Protein AF-A0A3M0XNV7-F1 (afdb_monomer_lite)

Sequence (104 aa):
NSLILNNICLSNGVGASDGAGVHATGLGSRIEGNTVAANDRGIDVDATNNFIVRNTARANTLNYDIVAGNHVGVIILAPSSGAVSGATGGTGVGATDPWANFSL

Foldseek 3Di:
DEEAAQEEQEQACVPNLDGESAAAPDAQYEHENYEAENACEHHHYPDAHYAAFHYEAEHHVHDDHHDPHYHAAAEFAADDWDDDDDDDGDPDRPDPDNGYYYYD

Structure (mmCIF, N/CA/C/O backbone):
data_AF-A0A3M0XNV7-F1
#
_entry.id   AF-A0A3M0XNV7-F1
#
loop_
_atom_site.group_PDB
_atom_site.id
_atom_site.type_symbol
_atom_site.label_atom_id
_atom_site.label_alt_id
_atom_site.label_comp_id
_atom_site.label_asym_id
_atom_site.label_entity_id
_atom_site.label_seq_id
_atom_site.pdbx_PDB_ins_code
_atom_site.Cartn_x
_atom_site.Cartn_y
_atom_site.Cartn_z
_atom_site.occupancy
_atom_site.B_iso_or_equiv
_atom_site.auth_seq_id
_atom_site.auth_comp_id
_atom_site.auth_asym_id
_atom_site.auth_atom_id
_atom_site.pdbx_PDB_model_num
ATOM 1 N N . ASN A 1 1 ? 5.866 -9.692 15.548 1.00 81.75 1 ASN A N 1
ATOM 2 C CA . ASN A 1 1 ? 4.788 -8.696 15.475 1.00 81.75 1 ASN A CA 1
ATOM 3 C C . ASN A 1 1 ? 5.440 -7.319 15.469 1.00 81.75 1 ASN A C 1
ATOM 5 O O . ASN A 1 1 ? 6.262 -7.076 16.347 1.00 81.75 1 ASN A O 1
ATOM 9 N N . SER A 1 2 ? 5.151 -6.492 14.464 1.00 94.00 2 SER A N 1
ATOM 10 C CA . SER A 1 2 ? 5.869 -5.244 14.179 1.00 94.00 2 SER A CA 1
ATOM 11 C C . SER A 1 2 ? 4.906 -4.087 13.909 1.00 94.00 2 SER A C 1
ATOM 13 O O . SER A 1 2 ? 3.792 -4.293 13.425 1.00 94.00 2 SER A O 1
ATOM 15 N N . LEU A 1 3 ? 5.353 -2.861 14.185 1.00 97.38 3 LEU A N 1
ATOM 16 C CA . LEU A 1 3 ? 4.685 -1.635 13.753 1.00 97.38 3 LEU A CA 1
ATOM 17 C C . LEU A 1 3 ? 5.474 -1.026 12.593 1.00 97.38 3 LEU A C 1
ATOM 19 O O . LEU A 1 3 ? 6.635 -0.663 12.761 1.00 97.38 3 LEU A O 1
ATOM 23 N N . ILE A 1 4 ? 4.829 -0.904 11.438 1.00 98.00 4 ILE A N 1
ATOM 24 C CA . ILE A 1 4 ? 5.370 -0.264 10.244 1.00 98.00 4 ILE A CA 1
ATOM 25 C C . ILE A 1 4 ? 4.518 0.977 10.005 1.00 98.00 4 ILE A C 1
ATOM 27 O O . ILE A 1 4 ? 3.401 0.883 9.491 1.00 98.00 4 ILE A O 1
ATOM 31 N N . LEU A 1 5 ? 5.020 2.127 10.455 1.00 98.19 5 LEU A N 1
ATOM 32 C CA . LEU A 1 5 ? 4.256 3.369 10.522 1.00 98.19 5 LEU A CA 1
ATOM 33 C C . LEU A 1 5 ? 4.983 4.517 9.820 1.00 98.19 5 LEU A C 1
ATOM 35 O O . LEU A 1 5 ? 6.128 4.804 10.160 1.00 98.19 5 LEU A O 1
ATOM 39 N N . ASN A 1 6 ? 4.279 5.210 8.921 1.00 98.06 6 ASN A N 1
ATOM 40 C CA . ASN A 1 6 ? 4.696 6.483 8.316 1.00 98.06 6 ASN A CA 1
ATOM 41 C C . ASN A 1 6 ? 6.045 6.451 7.575 1.00 98.06 6 ASN A C 1
ATOM 43 O O . ASN A 1 6 ? 6.825 7.401 7.647 1.00 98.06 6 ASN A O 1
ATOM 47 N N . ASN A 1 7 ? 6.312 5.375 6.836 1.00 98.25 7 ASN A N 1
ATOM 48 C CA . ASN A 1 7 ? 7.500 5.267 5.991 1.00 98.25 7 ASN A CA 1
ATOM 49 C C . ASN A 1 7 ? 7.213 5.701 4.550 1.00 98.25 7 ASN A C 1
ATOM 51 O O . ASN A 1 7 ? 6.084 5.592 4.067 1.00 98.25 7 ASN A O 1
ATOM 55 N N . ILE A 1 8 ? 8.256 6.149 3.848 1.00 98.25 8 ILE A N 1
ATOM 56 C CA . ILE A 1 8 ? 8.246 6.349 2.395 1.00 98.25 8 ILE A CA 1
ATOM 57 C C . ILE A 1 8 ? 9.097 5.239 1.779 1.00 98.25 8 ILE A C 1
ATOM 59 O O . ILE A 1 8 ? 10.315 5.232 1.942 1.00 98.25 8 ILE A O 1
ATOM 63 N N . CYS A 1 9 ? 8.458 4.317 1.064 1.00 97.44 9 CYS A N 1
ATOM 64 C CA . CYS A 1 9 ? 9.111 3.189 0.407 1.00 97.44 9 CYS A CA 1
ATOM 65 C C . CYS A 1 9 ? 8.996 3.360 -1.111 1.00 97.44 9 CYS A C 1
ATOM 67 O O . CYS A 1 9 ? 7.924 3.154 -1.691 1.00 97.44 9 CYS A O 1
ATOM 69 N N . LEU A 1 10 ? 10.092 3.784 -1.741 1.00 97.12 10 LEU A N 1
ATOM 70 C CA . LEU A 1 10 ? 10.134 4.181 -3.147 1.00 97.12 10 LEU A CA 1
ATOM 71 C C . LEU A 1 10 ? 11.056 3.261 -3.953 1.00 97.12 10 LEU A C 1
ATOM 73 O O . LEU A 1 10 ? 12.183 3.016 -3.530 1.00 97.12 10 LEU A O 1
ATOM 77 N N . SER A 1 11 ? 10.617 2.856 -5.146 1.00 95.62 11 SER A N 1
ATOM 78 C CA . SER A 1 11 ? 11.476 2.206 -6.149 1.00 95.62 11 SER A CA 1
ATOM 79 C C . SER A 1 11 ? 12.134 0.897 -5.698 1.00 95.62 11 SER A C 1
ATOM 81 O O . SER A 1 11 ? 13.251 0.584 -6.108 1.00 95.62 11 SER A O 1
ATOM 83 N N . ASN A 1 12 ? 11.446 0.101 -4.882 1.00 94.94 12 ASN A N 1
ATOM 84 C CA . ASN A 1 12 ? 11.908 -1.236 -4.524 1.00 94.94 12 ASN A CA 1
ATOM 85 C C . ASN A 1 12 ? 11.661 -2.213 -5.677 1.00 94.94 12 ASN A C 1
ATOM 87 O O . ASN A 1 12 ? 10.577 -2.236 -6.256 1.00 94.94 12 ASN A O 1
ATOM 91 N N . GLY A 1 13 ? 12.676 -3.029 -5.983 1.00 87.25 13 GLY A N 1
ATOM 92 C CA . GLY A 1 13 ? 12.579 -4.098 -6.984 1.00 87.25 13 GLY A CA 1
ATOM 93 C C . GLY A 1 13 ? 12.971 -3.725 -8.413 1.00 87.25 13 GLY A C 1
ATOM 94 O O . GLY A 1 13 ? 13.040 -4.598 -9.280 1.00 87.25 13 GLY A O 1
ATOM 95 N N . VAL A 1 14 ? 13.353 -2.463 -8.643 1.00 81.56 14 VAL A N 1
ATOM 96 C CA . VAL A 1 14 ? 13.867 -1.987 -9.936 1.00 81.56 14 VAL A CA 1
ATOM 97 C C . VAL A 1 14 ? 14.974 -2.920 -10.449 1.00 81.56 14 VAL A C 1
ATOM 99 O O . VAL A 1 14 ? 16.054 -3.010 -9.868 1.00 81.56 14 VAL A O 1
ATOM 102 N N . GLY A 1 15 ? 14.689 -3.619 -11.550 1.00 76.75 15 GLY A N 1
ATOM 103 C CA . GLY A 1 15 ? 15.603 -4.546 -12.227 1.00 76.75 15 GLY A CA 1
ATOM 104 C C . GLY A 1 15 ? 15.451 -6.029 -11.858 1.00 76.75 15 GLY A C 1
ATOM 105 O O . GLY A 1 15 ? 15.843 -6.868 -12.663 1.00 76.75 15 GLY A O 1
ATOM 106 N N . ALA A 1 16 ? 14.857 -6.364 -10.706 1.00 80.00 16 ALA A N 1
ATOM 107 C CA . ALA A 1 16 ? 14.649 -7.746 -10.247 1.00 80.00 16 ALA A CA 1
ATOM 108 C C . ALA A 1 16 ? 13.182 -8.218 -10.337 1.00 80.00 16 ALA A C 1
ATOM 110 O O . ALA A 1 16 ? 12.948 -9.421 -10.381 1.00 80.00 16 ALA A O 1
ATOM 111 N N . SER A 1 17 ? 12.219 -7.292 -10.456 1.00 81.94 17 SER A N 1
ATOM 112 C CA . SER A 1 17 ? 10.774 -7.562 -10.625 1.00 81.94 17 SER A CA 1
ATOM 113 C C . SER A 1 17 ? 10.088 -8.281 -9.449 1.00 81.94 17 SER A C 1
ATOM 115 O O . SER A 1 17 ? 9.081 -8.957 -9.650 1.00 81.94 17 SER A O 1
ATOM 117 N N . ASP A 1 18 ? 10.613 -8.150 -8.229 1.00 90.25 18 ASP A N 1
ATOM 118 C CA . ASP A 1 18 ? 10.055 -8.783 -7.022 1.00 90.25 18 ASP A CA 1
ATOM 119 C C . ASP A 1 18 ? 10.151 -7.902 -5.758 1.00 90.25 18 ASP A C 1
ATOM 121 O O . ASP A 1 18 ? 10.026 -8.379 -4.633 1.00 90.25 18 ASP A O 1
ATOM 125 N N . GLY A 1 19 ? 10.417 -6.600 -5.903 1.00 95.31 19 GLY A N 1
ATOM 126 C CA . GLY A 1 19 ? 10.558 -5.720 -4.741 1.00 95.31 19 GLY A CA 1
ATOM 127 C C . GLY A 1 19 ? 9.230 -5.145 -4.265 1.00 95.31 19 GLY A C 1
ATOM 128 O O . GLY A 1 19 ? 8.546 -4.436 -5.006 1.00 95.31 19 GLY A O 1
ATOM 129 N N . ALA A 1 20 ? 8.909 -5.382 -2.993 1.00 97.12 20 ALA A N 1
ATOM 130 C CA . ALA A 1 20 ? 7.772 -4.756 -2.334 1.00 97.12 20 ALA A CA 1
ATOM 131 C C . ALA A 1 20 ? 8.178 -3.500 -1.545 1.00 97.12 20 ALA A C 1
ATOM 133 O O . ALA A 1 20 ? 9.244 -3.456 -0.928 1.00 97.12 20 ALA A O 1
ATOM 134 N N . GLY A 1 21 ? 7.309 -2.487 -1.512 1.00 97.75 21 GLY A N 1
ATOM 135 C CA . GLY A 1 21 ? 7.485 -1.325 -0.637 1.00 97.75 21 GLY A CA 1
ATOM 136 C C . GLY A 1 21 ? 7.396 -1.702 0.845 1.00 97.75 21 GLY A C 1
ATOM 137 O O . GLY A 1 21 ? 8.193 -1.242 1.662 1.00 97.75 21 GLY A O 1
ATOM 138 N N . VAL A 1 22 ? 6.447 -2.571 1.192 1.00 98.12 22 VAL A N 1
ATOM 139 C CA . VAL A 1 22 ? 6.376 -3.254 2.490 1.00 98.12 22 VAL A CA 1
ATOM 140 C C . VAL A 1 22 ? 6.112 -4.727 2.225 1.00 98.12 22 VAL A C 1
ATOM 142 O O . VAL A 1 22 ? 5.112 -5.039 1.590 1.00 98.12 22 VAL A O 1
ATOM 145 N N . HIS A 1 23 ? 6.971 -5.609 2.742 1.00 97.38 23 HIS A N 1
ATOM 146 C CA . HIS A 1 23 ? 6.776 -7.059 2.695 1.00 97.38 23 HIS A CA 1
ATOM 147 C C . HIS A 1 23 ? 6.592 -7.617 4.105 1.00 97.38 23 HIS A C 1
ATOM 149 O O . HIS A 1 23 ? 7.511 -7.572 4.926 1.00 97.38 23 HIS A O 1
ATOM 155 N N . ALA A 1 24 ? 5.397 -8.115 4.408 1.00 97.19 24 ALA A N 1
ATOM 156 C CA . ALA A 1 24 ? 5.071 -8.689 5.704 1.00 97.19 24 ALA A CA 1
ATOM 157 C C . ALA A 1 24 ? 4.919 -10.211 5.612 1.00 97.19 24 ALA A C 1
ATOM 159 O O . ALA A 1 24 ? 3.888 -10.735 5.196 1.00 97.19 24 ALA A O 1
ATOM 160 N N . THR A 1 25 ? 5.941 -10.918 6.093 1.00 96.69 25 THR A N 1
ATOM 161 C CA . THR A 1 25 ? 5.992 -12.390 6.147 1.00 96.69 25 THR A CA 1
ATOM 162 C C . THR A 1 25 ? 5.606 -12.963 7.517 1.00 96.69 25 THR A C 1
ATOM 164 O O . THR A 1 25 ? 5.509 -14.176 7.690 1.00 96.69 25 THR A O 1
ATOM 167 N N . GLY A 1 26 ? 5.385 -12.102 8.516 1.00 94.62 26 GLY A N 1
ATOM 168 C CA . GLY A 1 26 ? 4.998 -12.477 9.878 1.00 94.62 26 GLY A CA 1
ATOM 169 C C . GLY A 1 26 ? 3.561 -12.087 10.230 1.00 94.62 26 GLY A C 1
ATOM 170 O O . GLY A 1 26 ? 2.948 -11.250 9.575 1.00 94.62 26 GLY A O 1
ATOM 171 N N . LEU A 1 27 ? 3.038 -12.672 11.310 1.00 97.12 27 LEU A N 1
ATOM 172 C CA . LEU A 1 27 ? 1.671 -12.440 11.792 1.00 97.12 27 LEU A CA 1
ATOM 173 C C . LEU A 1 27 ? 1.577 -11.240 12.753 1.00 97.12 27 LEU A C 1
ATOM 175 O O . LEU A 1 27 ? 2.516 -10.942 13.506 1.00 97.12 27 LEU A O 1
ATOM 179 N N . GLY A 1 28 ? 0.386 -10.638 12.814 1.00 96.38 28 GLY A N 1
ATOM 180 C CA . GLY A 1 28 ? -0.020 -9.704 13.870 1.00 96.38 28 GLY A CA 1
ATOM 181 C C . GLY A 1 28 ? 0.387 -8.247 13.670 1.00 96.38 28 GLY A C 1
ATOM 182 O O . GLY A 1 28 ? 0.039 -7.425 14.516 1.00 96.38 28 GLY A O 1
ATOM 183 N N . SER A 1 29 ? 1.122 -7.929 12.605 1.00 97.81 29 SER A N 1
ATOM 184 C CA . SER A 1 29 ? 1.731 -6.617 12.384 1.00 97.81 29 SER A CA 1
ATOM 185 C C . SER A 1 29 ? 0.697 -5.537 12.089 1.00 97.81 29 SER A C 1
ATOM 187 O O . SER A 1 29 ? -0.370 -5.801 11.534 1.00 97.81 29 SER A O 1
ATOM 189 N N . ARG A 1 30 ? 1.044 -4.293 12.418 1.00 98.38 30 ARG A N 1
ATOM 190 C CA . ARG A 1 30 ? 0.282 -3.098 12.048 1.00 98.38 30 ARG A CA 1
ATOM 191 C C . ARG A 1 30 ? 1.041 -2.328 10.977 1.00 98.38 30 ARG A C 1
ATOM 193 O O . ARG A 1 30 ? 2.148 -1.858 11.236 1.00 98.38 30 ARG A O 1
ATOM 200 N N . ILE A 1 31 ? 0.438 -2.202 9.800 1.00 98.69 31 ILE A N 1
ATOM 201 C CA . ILE A 1 31 ? 0.996 -1.515 8.632 1.00 98.69 31 ILE A CA 1
ATOM 202 C C . ILE A 1 31 ? 0.118 -0.306 8.346 1.00 98.69 31 ILE A C 1
ATOM 204 O O . ILE A 1 31 ? -1.016 -0.438 7.882 1.00 98.69 31 ILE A O 1
ATOM 208 N N . GLU A 1 32 ? 0.618 0.881 8.666 1.00 98.69 32 GLU A N 1
ATOM 209 C CA . GLU A 1 32 ? -0.216 2.072 8.686 1.00 98.69 32 GLU A CA 1
ATOM 210 C C . GLU A 1 32 ? 0.493 3.343 8.237 1.00 98.69 32 GLU A C 1
ATOM 212 O O . GLU A 1 32 ? 1.656 3.567 8.555 1.00 98.69 32 GLU A O 1
ATOM 217 N N . GLY A 1 33 ? -0.216 4.210 7.513 1.00 98.38 33 GLY A N 1
ATOM 218 C CA . GLY A 1 33 ? 0.298 5.539 7.167 1.00 98.38 33 GLY A CA 1
ATOM 219 C C . GLY A 1 33 ? 1.501 5.540 6.218 1.00 98.38 33 GLY A C 1
ATOM 220 O O . GLY A 1 33 ? 2.134 6.577 6.043 1.00 98.38 33 GLY A O 1
ATOM 221 N N . ASN A 1 34 ? 1.859 4.402 5.618 1.00 98.69 34 ASN A N 1
ATOM 222 C CA . ASN A 1 34 ? 3.021 4.316 4.737 1.00 98.69 34 ASN A CA 1
ATOM 223 C C . ASN A 1 34 ? 2.675 4.806 3.327 1.00 98.69 34 ASN A C 1
ATOM 225 O O . ASN A 1 34 ? 1.565 4.597 2.836 1.00 98.69 34 ASN A O 1
ATOM 229 N N . THR A 1 35 ? 3.651 5.416 2.659 1.00 98.62 35 THR A N 1
ATOM 230 C CA . THR A 1 35 ? 3.597 5.740 1.231 1.00 98.62 35 THR A CA 1
ATOM 231 C C . THR A 1 35 ? 4.474 4.755 0.470 1.00 98.62 35 THR A C 1
ATOM 233 O O . THR A 1 35 ? 5.697 4.804 0.586 1.00 98.62 35 THR A O 1
ATOM 236 N N . VAL A 1 36 ? 3.858 3.874 -0.317 1.00 98.56 36 VAL A N 1
ATOM 237 C CA . VAL A 1 36 ? 4.550 2.882 -1.151 1.00 98.56 36 VAL A CA 1
ATOM 238 C C . VAL A 1 36 ? 4.411 3.273 -2.620 1.00 98.56 36 VAL A C 1
ATOM 240 O O . VAL A 1 36 ? 3.310 3.288 -3.177 1.00 98.56 36 VAL A O 1
ATOM 243 N N . ALA A 1 37 ? 5.517 3.661 -3.251 1.00 98.12 37 ALA A N 1
ATOM 244 C CA . ALA A 1 37 ? 5.491 4.217 -4.597 1.00 98.12 37 ALA A CA 1
ATOM 245 C C . ALA A 1 37 ? 6.521 3.596 -5.541 1.00 98.12 37 ALA A C 1
ATOM 247 O O . ALA A 1 37 ? 7.657 3.352 -5.147 1.00 98.12 37 ALA A O 1
ATOM 248 N N . ALA A 1 38 ? 6.147 3.432 -6.812 1.00 96.75 38 ALA A N 1
ATOM 249 C CA . ALA A 1 38 ? 7.053 2.987 -7.876 1.00 96.75 38 ALA A CA 1
ATOM 250 C C . ALA A 1 38 ? 7.792 1.665 -7.584 1.00 96.75 38 ALA A C 1
ATOM 252 O O . ALA A 1 38 ? 8.903 1.472 -8.068 1.00 96.75 38 ALA A O 1
ATOM 253 N N . ASN A 1 39 ? 7.203 0.788 -6.773 1.00 97.19 39 ASN A N 1
ATOM 254 C CA . ASN A 1 39 ? 7.723 -0.545 -6.484 1.00 97.19 39 ASN A CA 1
ATOM 255 C C . ASN A 1 39 ? 7.101 -1.570 -7.444 1.00 97.19 39 ASN A C 1
ATOM 257 O O . ASN A 1 39 ? 6.054 -1.306 -8.043 1.00 97.19 39 ASN A O 1
ATOM 261 N N . ASP A 1 40 ? 7.670 -2.771 -7.528 1.00 96.31 40 ASP A N 1
ATOM 262 C CA . ASP A 1 40 ? 6.995 -3.864 -8.239 1.00 96.31 40 ASP A CA 1
ATOM 263 C C . ASP A 1 40 ? 5.677 -4.211 -7.530 1.00 96.31 40 ASP A C 1
ATOM 265 O O . ASP A 1 40 ? 4.615 -4.266 -8.154 1.00 96.31 40 ASP A O 1
ATOM 269 N N . ARG A 1 41 ? 5.717 -4.326 -6.196 1.00 96.81 41 ARG A N 1
ATOM 270 C CA . ARG A 1 41 ? 4.528 -4.448 -5.341 1.00 96.81 41 ARG A CA 1
ATOM 271 C C . ARG A 1 41 ? 4.495 -3.347 -4.282 1.00 96.81 41 ARG A C 1
ATOM 273 O O . ARG A 1 41 ? 5.512 -2.987 -3.704 1.00 96.81 41 ARG A O 1
ATOM 280 N N . GLY A 1 42 ? 3.330 -2.771 -4.012 1.00 98.19 42 GLY A N 1
ATOM 281 C CA . GLY A 1 42 ? 3.171 -1.727 -3.001 1.00 98.19 42 GLY A CA 1
ATOM 282 C C . GLY A 1 42 ? 3.262 -2.304 -1.589 1.00 98.19 42 GLY A C 1
ATOM 283 O O . GLY A 1 42 ? 4.312 -2.239 -0.947 1.00 98.19 42 GLY A O 1
ATOM 284 N N . ILE A 1 43 ? 2.146 -2.851 -1.107 1.00 98.69 43 ILE A N 1
ATOM 285 C CA . ILE A 1 43 ? 2.078 -3.617 0.141 1.00 98.69 43 ILE A CA 1
ATOM 286 C C . ILE A 1 43 ? 1.868 -5.087 -0.208 1.00 98.69 43 ILE A C 1
ATOM 288 O O . ILE A 1 43 ? 0.841 -5.437 -0.783 1.00 98.69 43 ILE A O 1
ATOM 292 N N . ASP A 1 44 ? 2.841 -5.906 0.167 1.00 98.44 44 ASP A N 1
ATOM 293 C CA . ASP A 1 44 ? 2.875 -7.352 -0.005 1.00 98.44 44 ASP A CA 1
ATOM 294 C C . ASP A 1 44 ? 2.780 -8.027 1.372 1.00 98.44 44 ASP A C 1
ATOM 296 O O . ASP A 1 44 ? 3.576 -7.751 2.278 1.00 98.44 44 ASP A O 1
ATOM 300 N N . VAL A 1 45 ? 1.766 -8.860 1.573 1.00 98.38 45 VAL A N 1
ATOM 301 C CA . VAL A 1 45 ? 1.489 -9.529 2.843 1.00 98.38 45 VAL A CA 1
ATOM 302 C C . VAL A 1 45 ? 1.203 -11.004 2.581 1.00 98.38 45 VAL A C 1
ATOM 304 O O . VAL A 1 45 ? 0.076 -11.375 2.251 1.00 98.38 45 VAL A O 1
ATOM 307 N N . ASP A 1 46 ? 2.209 -11.840 2.836 1.00 97.94 46 ASP A N 1
ATOM 308 C CA . ASP A 1 46 ? 2.158 -13.304 2.689 1.00 97.94 46 ASP A CA 1
ATOM 309 C C . ASP A 1 46 ? 1.576 -14.022 3.914 1.00 97.94 46 ASP A C 1
ATOM 311 O O . ASP A 1 46 ? 1.259 -15.213 3.882 1.00 97.94 46 ASP A O 1
ATOM 315 N N . ALA A 1 47 ? 1.469 -13.312 5.035 1.00 97.38 47 ALA A N 1
ATOM 316 C CA . ALA A 1 47 ? 1.041 -13.854 6.317 1.00 9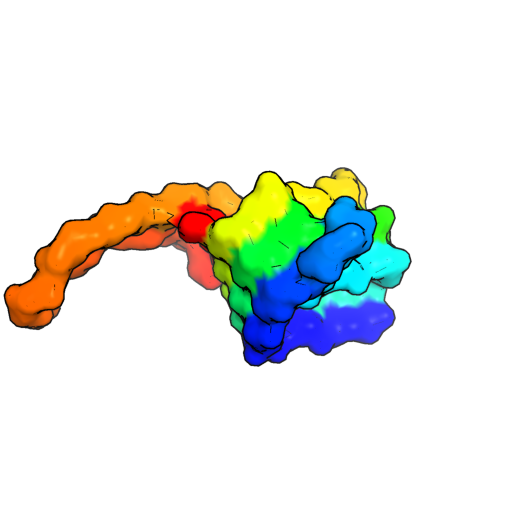7.38 47 ALA A CA 1
ATOM 317 C C . ALA A 1 47 ? -0.351 -13.347 6.718 1.00 97.38 47 ALA A C 1
ATOM 319 O O . ALA A 1 47 ? -0.825 -12.318 6.245 1.00 97.38 47 ALA A O 1
ATOM 320 N N . THR A 1 48 ? -1.027 -14.055 7.621 1.00 98.19 48 THR A N 1
ATOM 321 C CA . THR A 1 48 ? -2.386 -13.701 8.059 1.00 98.19 48 THR A CA 1
ATOM 322 C C . THR A 1 48 ? -2.400 -12.807 9.306 1.00 98.19 48 THR A C 1
ATOM 324 O O . THR A 1 48 ? -1.387 -12.587 9.974 1.00 98.19 48 THR A O 1
ATOM 327 N N . ASN A 1 49 ? -3.584 -12.303 9.663 1.00 98.38 49 ASN A N 1
ATOM 328 C CA . ASN A 1 49 ? -3.843 -11.551 10.891 1.00 98.38 49 ASN A CA 1
ATOM 329 C C . ASN A 1 49 ? -2.994 -10.276 11.065 1.00 98.38 49 ASN A C 1
ATOM 331 O O . ASN A 1 49 ? -2.652 -9.899 12.184 1.00 98.38 49 ASN A O 1
ATOM 335 N N . ASN A 1 50 ? -2.645 -9.604 9.973 1.00 98.56 50 ASN A N 1
ATOM 336 C CA . ASN A 1 50 ? -2.072 -8.262 9.998 1.00 98.56 50 ASN A CA 1
ATOM 337 C C . ASN A 1 50 ? -3.186 -7.209 9.865 1.00 98.56 50 ASN A C 1
ATOM 339 O O . ASN A 1 50 ? -4.255 -7.489 9.318 1.00 98.56 50 ASN A O 1
ATOM 343 N N . PHE A 1 51 ? -2.945 -6.000 10.373 1.00 98.56 51 PHE A N 1
ATOM 344 C CA . PHE A 1 51 ? -3.862 -4.858 10.299 1.00 98.56 51 PHE A CA 1
ATOM 345 C C . PHE A 1 51 ? -3.287 -3.781 9.372 1.00 98.56 51 PHE A C 1
ATOM 347 O O . PHE A 1 51 ? -2.227 -3.224 9.668 1.00 98.56 51 PHE A O 1
ATOM 354 N N . ILE A 1 52 ? -3.967 -3.499 8.255 1.00 98.81 52 ILE A N 1
ATOM 355 C CA . ILE A 1 52 ? -3.455 -2.666 7.154 1.00 98.81 52 ILE A CA 1
ATOM 356 C C . ILE A 1 52 ? -4.426 -1.525 6.844 1.00 98.81 52 ILE A C 1
ATOM 358 O O . ILE A 1 52 ? -5.496 -1.744 6.274 1.00 98.81 52 ILE A O 1
ATOM 362 N N . VAL A 1 53 ? -4.059 -0.294 7.202 1.00 98.81 53 VAL A N 1
ATOM 363 C CA . VAL A 1 53 ? -4.951 0.880 7.133 1.00 98.81 53 VAL A CA 1
ATOM 364 C C . VAL A 1 53 ? -4.194 2.172 6.827 1.00 98.81 53 VAL A C 1
ATOM 366 O O . VAL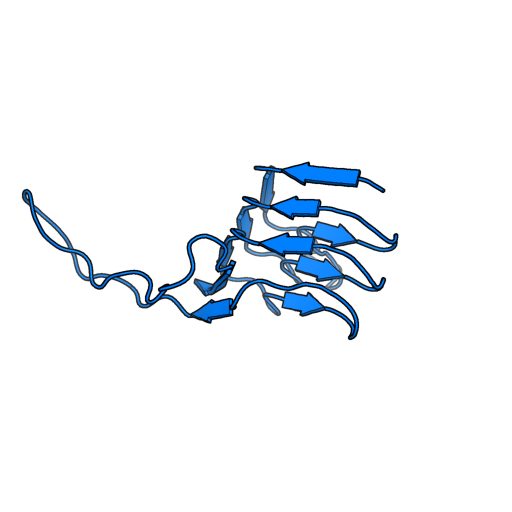 A 1 53 ? -3.023 2.298 7.164 1.00 98.81 53 VAL A O 1
ATOM 369 N N . ARG A 1 54 ? -4.856 3.183 6.254 1.00 98.44 54 ARG A N 1
ATOM 370 C CA . ARG A 1 54 ? -4.284 4.530 6.011 1.00 98.44 54 ARG A CA 1
ATOM 371 C C . ARG A 1 54 ? -3.010 4.573 5.163 1.00 98.44 54 ARG A C 1
ATOM 373 O O . ARG A 1 54 ? -2.271 5.550 5.241 1.00 98.44 54 ARG A O 1
ATOM 380 N N . ASN A 1 55 ? -2.714 3.539 4.384 1.00 98.75 55 ASN A N 1
ATOM 381 C CA . ASN A 1 55 ? -1.552 3.546 3.500 1.00 98.75 55 ASN A CA 1
ATOM 382 C C . ASN A 1 55 ? -1.912 4.139 2.138 1.00 98.75 55 ASN A C 1
ATOM 384 O O . ASN A 1 55 ? -3.028 3.956 1.654 1.00 98.75 55 ASN A O 1
ATOM 388 N N . THR A 1 56 ? -0.938 4.766 1.488 1.00 98.62 56 THR A N 1
ATOM 389 C CA . THR A 1 56 ? -1.062 5.307 0.133 1.00 98.62 56 THR A CA 1
ATOM 390 C C . THR A 1 56 ? -0.147 4.526 -0.802 1.00 98.62 56 THR A C 1
ATOM 392 O O . THR A 1 56 ? 1.072 4.541 -0.634 1.00 98.62 56 THR A O 1
ATOM 395 N N . ALA A 1 57 ? -0.724 3.858 -1.794 1.00 98.56 57 ALA A N 1
ATOM 396 C CA . ALA A 1 57 ? -0.012 3.134 -2.834 1.00 98.56 57 ALA A CA 1
ATOM 397 C C . ALA A 1 57 ? -0.156 3.869 -4.170 1.00 98.56 57 ALA A C 1
ATOM 399 O O . ALA A 1 57 ? -1.273 4.152 -4.598 1.00 98.56 57 ALA A O 1
ATOM 400 N N . ARG A 1 58 ? 0.958 4.190 -4.837 1.00 97.81 58 ARG A N 1
ATOM 401 C CA . ARG A 1 58 ? 0.907 4.836 -6.157 1.00 97.81 58 ARG A CA 1
ATOM 402 C C . ARG A 1 58 ? 1.931 4.290 -7.126 1.00 97.81 58 ARG A C 1
ATOM 404 O O . ARG A 1 58 ? 3.078 4.064 -6.750 1.00 97.81 58 ARG A O 1
ATOM 411 N N . ALA A 1 59 ? 1.550 4.201 -8.394 1.00 96.06 59 ALA A N 1
ATOM 412 C CA . ALA A 1 59 ? 2.464 3.843 -9.479 1.00 96.06 59 ALA A CA 1
ATOM 413 C C . ALA A 1 59 ? 3.281 2.553 -9.231 1.00 96.06 59 ALA A C 1
ATOM 415 O O . ALA A 1 59 ? 4.393 2.439 -9.737 1.00 96.06 59 ALA A O 1
ATOM 416 N N . ASN A 1 60 ? 2.767 1.609 -8.436 1.00 96.94 60 ASN A N 1
ATOM 417 C CA . ASN A 1 60 ? 3.347 0.271 -8.326 1.00 96.94 60 ASN A CA 1
ATOM 418 C C . ASN A 1 60 ? 2.759 -0.616 -9.434 1.00 96.94 60 ASN A C 1
ATOM 420 O O . ASN A 1 60 ? 1.649 -0.341 -9.897 1.00 96.94 60 ASN A O 1
ATOM 424 N N . THR A 1 61 ? 3.440 -1.696 -9.825 1.00 95.12 61 THR A N 1
ATOM 425 C CA . THR A 1 61 ? 2.848 -2.666 -10.770 1.00 95.12 61 THR A CA 1
ATOM 426 C C . THR A 1 61 ? 1.609 -3.324 -10.155 1.00 95.12 61 THR A C 1
ATOM 428 O O . THR A 1 61 ? 0.577 -3.446 -10.814 1.00 95.12 61 THR A O 1
ATOM 431 N N . LEU A 1 62 ? 1.679 -3.666 -8.865 1.00 96.06 62 LEU A N 1
ATOM 432 C CA . LEU A 1 62 ? 0.541 -4.097 -8.056 1.00 96.06 62 LEU A CA 1
ATOM 433 C C . LEU A 1 62 ? 0.524 -3.326 -6.731 1.00 96.06 62 LEU A C 1
ATOM 435 O O . LEU A 1 62 ? 1.469 -3.400 -5.956 1.00 96.06 62 LEU A O 1
ATOM 439 N N . ASN A 1 63 ? -0.535 -2.568 -6.442 1.00 98.31 63 ASN A N 1
A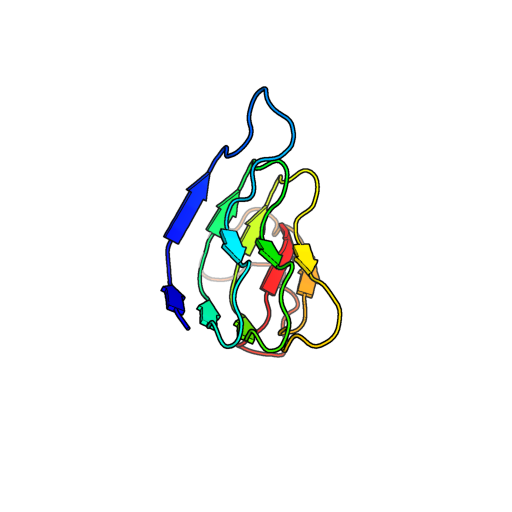TOM 440 C CA . ASN A 1 63 ? -0.579 -1.734 -5.229 1.00 98.31 63 ASN A CA 1
ATOM 441 C C . ASN A 1 63 ? -0.701 -2.546 -3.931 1.00 98.31 63 ASN A C 1
ATOM 443 O O . ASN A 1 63 ? -0.080 -2.187 -2.931 1.00 98.31 63 ASN A O 1
ATOM 447 N N . TYR A 1 64 ? -1.488 -3.621 -3.952 1.00 98.44 64 TYR A N 1
ATOM 448 C CA . TYR A 1 64 ? -1.734 -4.474 -2.794 1.00 98.44 64 TYR A CA 1
ATOM 449 C C . TYR A 1 64 ? -1.758 -5.933 -3.247 1.00 98.44 64 TYR A C 1
ATOM 451 O O . TYR A 1 64 ? -2.563 -6.288 -4.108 1.00 98.44 64 TYR A O 1
ATOM 459 N N . ASP A 1 65 ? -0.898 -6.751 -2.652 1.00 98.25 65 ASP A N 1
ATOM 460 C CA . ASP A 1 65 ? -0.910 -8.208 -2.742 1.00 98.25 65 ASP A CA 1
ATOM 461 C C . ASP A 1 65 ? -1.036 -8.742 -1.317 1.00 98.25 65 ASP A C 1
ATOM 463 O O . ASP A 1 65 ? -0.127 -8.601 -0.505 1.00 98.25 65 ASP A O 1
ATOM 467 N N . ILE A 1 66 ? -2.231 -9.182 -0.935 1.00 98.62 66 ILE A N 1
ATOM 468 C CA . ILE A 1 66 ? -2.542 -9.491 0.463 1.00 98.62 66 ILE A CA 1
ATOM 469 C C . ILE A 1 66 ? -3.292 -10.810 0.497 1.00 98.62 66 ILE A C 1
ATOM 471 O O . ILE A 1 66 ? -4.417 -10.908 -0.001 1.00 98.62 66 ILE A O 1
ATOM 475 N N . VAL A 1 67 ? -2.697 -11.816 1.136 1.00 98.50 67 VAL A N 1
ATOM 476 C CA . VAL A 1 67 ? -3.357 -13.110 1.323 1.00 98.50 67 VAL A CA 1
ATOM 477 C C . VAL A 1 67 ? -4.606 -12.981 2.202 1.00 98.50 67 VAL A C 1
ATOM 479 O O . VAL A 1 67 ? -4.750 -12.064 3.021 1.00 98.50 67 VAL A O 1
ATOM 482 N N . ALA A 1 68 ? -5.526 -13.935 2.064 1.00 98.56 68 ALA A N 1
ATOM 483 C CA . ALA A 1 68 ? -6.744 -13.980 2.867 1.00 98.56 68 ALA A CA 1
ATOM 484 C C . ALA A 1 68 ? -6.453 -14.081 4.380 1.00 98.56 68 ALA A C 1
ATOM 486 O O . ALA A 1 68 ? -5.459 -14.662 4.806 1.00 98.56 68 ALA A O 1
ATOM 487 N N . GLY A 1 69 ? -7.365 -13.556 5.207 1.00 98.19 69 GLY A N 1
ATOM 488 C CA . GLY A 1 69 ? -7.252 -13.603 6.673 1.00 98.19 69 GLY A CA 1
ATOM 489 C C . GLY A 1 69 ? -6.554 -12.395 7.306 1.00 98.19 69 GLY A C 1
ATOM 490 O O . GLY A 1 69 ? -6.206 -12.442 8.485 1.00 98.19 69 GLY A O 1
ATOM 491 N N . ASN A 1 70 ? -6.346 -11.321 6.544 1.00 98.69 70 ASN A N 1
ATOM 492 C CA . ASN A 1 70 ? -5.876 -10.030 7.042 1.00 98.69 70 ASN A CA 1
ATOM 493 C C . ASN A 1 70 ? -7.036 -9.054 7.289 1.00 98.69 70 ASN A C 1
ATOM 495 O O . ASN A 1 70 ? -8.115 -9.182 6.711 1.00 98.69 70 ASN A O 1
ATOM 499 N N . HIS A 1 71 ? -6.790 -8.057 8.135 1.00 98.50 71 HIS A N 1
ATOM 500 C CA . HIS A 1 71 ? -7.737 -6.996 8.471 1.00 98.50 71 HIS A CA 1
ATOM 501 C C . HIS A 1 71 ? -7.353 -5.732 7.703 1.00 98.50 71 HIS A C 1
ATOM 503 O O . HIS A 1 71 ? -6.448 -4.996 8.102 1.00 98.50 71 HIS A O 1
ATOM 509 N N . VAL A 1 72 ? -8.011 -5.508 6.569 1.00 98.69 72 VAL A N 1
ATOM 510 C CA . VAL A 1 72 ? -7.639 -4.464 5.606 1.00 98.69 72 VAL A CA 1
ATOM 511 C C . VAL A 1 72 ? -8.729 -3.398 5.571 1.00 98.69 72 VAL A C 1
ATOM 513 O O . VAL A 1 72 ? -9.893 -3.709 5.321 1.00 98.69 72 VAL A O 1
ATOM 516 N N . GLY A 1 73 ? -8.357 -2.142 5.823 1.00 98.31 73 GLY A N 1
ATOM 517 C CA . GLY A 1 73 ? -9.252 -1.005 5.601 1.00 98.31 73 GLY A CA 1
ATOM 518 C C . GLY A 1 73 ? -9.616 -0.882 4.122 1.00 98.31 73 GLY A C 1
ATOM 519 O O . GLY A 1 73 ? -8.821 -1.266 3.261 1.00 98.31 73 GLY A O 1
ATOM 520 N N . VAL A 1 74 ? -10.798 -0.334 3.820 1.00 98.12 74 VAL A N 1
ATOM 521 C CA . VAL A 1 74 ? -11.295 -0.210 2.437 1.00 98.12 74 VAL A CA 1
ATOM 522 C C . VAL A 1 74 ? -10.221 0.400 1.536 1.00 98.12 74 VAL A C 1
ATOM 524 O O . VAL A 1 74 ? -9.631 1.424 1.875 1.00 98.12 74 VAL A O 1
ATOM 527 N N . ILE A 1 75 ? -9.967 -0.231 0.390 1.00 98.44 75 ILE A N 1
ATOM 528 C 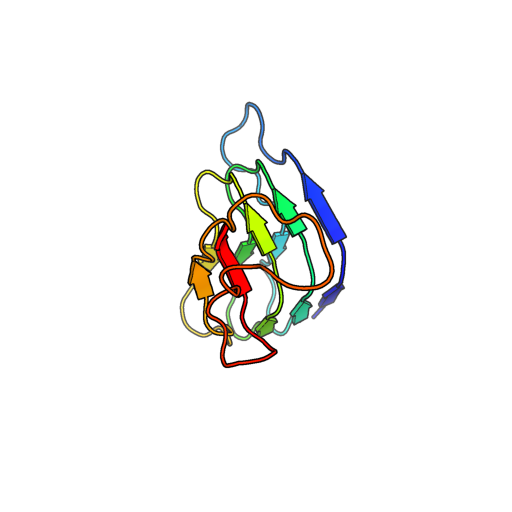CA . ILE A 1 75 ? -9.050 0.300 -0.617 1.00 98.44 75 ILE A CA 1
ATOM 529 C C . ILE A 1 75 ? -9.859 1.184 -1.561 1.00 98.44 75 ILE A C 1
ATOM 531 O O . ILE A 1 75 ? -10.766 0.711 -2.245 1.00 98.44 75 ILE A O 1
ATOM 535 N N . ILE A 1 76 ? -9.525 2.469 -1.596 1.00 98.12 76 ILE A N 1
ATOM 536 C CA . ILE A 1 76 ? -10.161 3.455 -2.461 1.00 98.12 76 ILE A CA 1
ATOM 537 C C . ILE A 1 76 ? -9.199 3.831 -3.581 1.00 98.12 76 ILE A C 1
ATOM 539 O O . ILE A 1 76 ? -8.075 4.261 -3.330 1.00 98.12 76 ILE A O 1
ATOM 543 N N . LEU A 1 77 ? -9.653 3.708 -4.827 1.00 96.75 77 LEU A N 1
ATOM 544 C CA . LEU A 1 77 ? -8.994 4.346 -5.961 1.00 96.75 77 LEU A CA 1
ATOM 545 C C . LEU A 1 77 ? -9.392 5.823 -5.962 1.00 96.75 77 LEU A C 1
ATOM 547 O O . LEU A 1 77 ? -10.503 6.165 -6.372 1.00 96.75 77 LEU A O 1
ATOM 551 N N . ALA A 1 78 ? -8.526 6.687 -5.435 1.00 96.06 78 ALA A N 1
ATOM 552 C CA . ALA A 1 78 ? -8.881 8.089 -5.274 1.00 96.06 78 ALA A CA 1
ATOM 553 C C . ALA A 1 78 ? -8.795 8.817 -6.627 1.00 96.06 78 ALA A C 1
ATOM 555 O O . ALA A 1 78 ? -7.785 8.706 -7.326 1.00 96.06 78 ALA A O 1
ATOM 556 N N . PRO A 1 79 ? -9.826 9.587 -7.018 1.00 94.44 79 PRO A N 1
ATOM 557 C CA . PRO A 1 79 ? -9.774 10.358 -8.249 1.00 94.44 79 PRO A CA 1
ATOM 558 C C . PRO A 1 79 ? -8.781 11.518 -8.120 1.00 94.44 79 PRO A C 1
ATOM 560 O O . PRO A 1 79 ? -8.676 12.162 -7.073 1.00 94.44 79 PRO A O 1
ATOM 563 N N . SER A 1 80 ? -8.097 11.836 -9.219 1.00 93.56 80 SER A N 1
ATOM 564 C CA . SER A 1 80 ? -7.310 13.067 -9.306 1.00 93.56 80 SER A CA 1
ATOM 565 C C . SER A 1 80 ? -8.227 14.285 -9.229 1.00 93.56 80 SER A C 1
ATOM 567 O O . SER A 1 80 ? -9.249 14.358 -9.913 1.00 93.56 80 SER A O 1
ATOM 569 N N . SER A 1 81 ? -7.841 15.268 -8.421 1.00 95.69 81 SER A N 1
ATOM 570 C CA . SER A 1 81 ? -8.503 16.570 -8.420 1.00 95.69 81 SER A CA 1
ATOM 571 C C . SER A 1 81 ? -8.055 17.417 -9.612 1.00 95.69 81 SER A C 1
ATOM 573 O O . SER A 1 81 ? -6.927 17.294 -10.086 1.00 95.69 81 SER A O 1
ATOM 575 N N . GLY A 1 82 ? -8.929 18.315 -10.074 1.00 94.62 82 GLY A N 1
ATOM 576 C CA . GLY A 1 82 ? -8.526 19.396 -10.975 1.00 94.62 82 GLY A CA 1
ATOM 577 C C . GLY A 1 82 ? -7.582 20.391 -10.287 1.00 94.62 82 GLY A C 1
ATOM 578 O O . GLY A 1 82 ? -7.364 20.324 -9.076 1.00 94.62 82 GLY A O 1
ATOM 579 N N . ALA A 1 83 ? -7.043 21.342 -11.054 1.00 96.38 83 ALA A N 1
ATOM 580 C CA . ALA A 1 83 ? -6.259 22.434 -10.485 1.00 96.38 83 ALA A CA 1
ATOM 581 C C . ALA A 1 83 ? -7.103 23.224 -9.469 1.00 96.38 83 ALA A C 1
ATOM 583 O O . ALA A 1 83 ? -8.238 23.603 -9.754 1.00 96.38 83 ALA A O 1
ATOM 584 N N . VAL A 1 84 ? -6.537 23.483 -8.292 1.00 96.38 84 VAL A N 1
ATOM 585 C CA . VAL A 1 84 ? -7.180 24.261 -7.230 1.00 96.38 84 VAL A CA 1
ATOM 586 C C . VAL A 1 84 ? -6.372 25.534 -7.006 1.00 96.38 84 VAL A C 1
ATOM 588 O O . VAL A 1 84 ? -5.175 25.474 -6.738 1.00 96.38 84 VAL A O 1
ATOM 591 N N . SER A 1 85 ? -7.025 26.689 -7.116 1.00 96.81 85 SER A N 1
ATOM 592 C CA . SER A 1 85 ? -6.452 27.995 -6.787 1.00 96.81 85 SER A CA 1
ATOM 593 C C . SER A 1 85 ? -7.497 28.804 -6.025 1.00 96.81 85 SER A C 1
ATOM 595 O O . SER A 1 85 ? -8.541 29.149 -6.573 1.00 96.81 85 SER A O 1
ATOM 597 N N . GLY A 1 86 ? -7.250 29.047 -4.739 1.00 95.88 86 GLY A N 1
ATOM 598 C CA . GLY A 1 86 ? -8.205 29.680 -3.829 1.00 95.88 86 GLY A CA 1
ATOM 599 C C . GLY A 1 86 ? -8.534 28.805 -2.618 1.00 95.88 86 GLY A C 1
ATOM 600 O O . GLY A 1 86 ? -7.878 27.800 -2.362 1.00 95.88 86 GLY A O 1
ATOM 601 N N . ALA A 1 87 ? -9.545 29.211 -1.848 1.00 95.50 87 ALA A N 1
ATOM 602 C CA . ALA A 1 87 ? -9.871 28.615 -0.547 1.00 95.50 87 ALA A CA 1
ATOM 603 C C . ALA A 1 87 ? -10.755 27.352 -0.613 1.00 95.50 87 ALA A C 1
ATOM 605 O O . ALA A 1 87 ? -11.101 26.793 0.424 1.00 95.50 87 ALA A O 1
ATOM 606 N N . THR A 1 88 ? -11.162 26.918 -1.808 1.00 95.44 88 THR A N 1
ATOM 607 C CA . THR A 1 88 ? -12.059 25.766 -2.007 1.00 95.44 88 THR A CA 1
ATOM 608 C C . THR A 1 88 ? -11.627 24.962 -3.228 1.00 95.44 88 THR A C 1
ATOM 610 O O . THR A 1 88 ? -11.024 25.523 -4.142 1.00 95.44 88 THR A O 1
ATOM 613 N N . GLY A 1 89 ? -11.935 23.665 -3.252 1.00 94.12 89 GLY A N 1
ATOM 614 C CA . GLY A 1 89 ? -11.624 22.771 -4.365 1.00 94.12 89 GLY A CA 1
ATOM 615 C C . GLY A 1 89 ? -11.461 21.321 -3.915 1.00 94.12 89 GLY A C 1
ATOM 616 O O . GLY A 1 89 ? -11.831 20.962 -2.798 1.00 94.12 89 GLY A 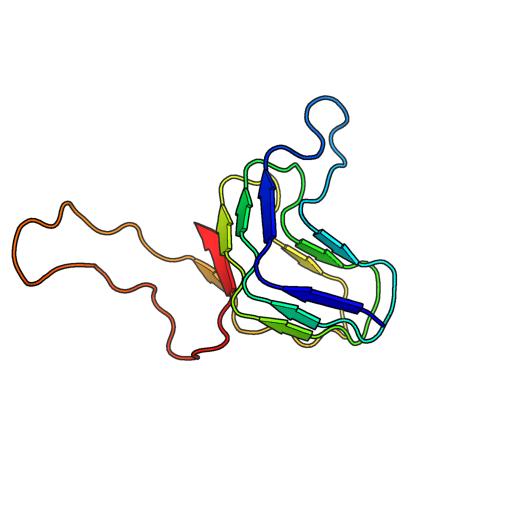O 1
ATOM 617 N N . GLY A 1 90 ? -10.874 20.507 -4.791 1.00 93.38 90 GLY A N 1
ATOM 618 C CA . GLY A 1 90 ? -10.700 19.074 -4.576 1.00 93.38 90 GLY A CA 1
ATOM 619 C C . GLY A 1 90 ? -11.942 18.266 -4.956 1.00 93.38 90 GLY A C 1
ATOM 620 O O . GLY A 1 90 ? -13.076 18.699 -4.786 1.00 93.38 90 GLY A O 1
ATOM 621 N N . THR A 1 91 ? -11.723 17.068 -5.484 1.00 92.31 91 THR A N 1
ATOM 622 C CA . THR A 1 91 ? -12.784 16.106 -5.839 1.00 92.31 91 THR A CA 1
ATOM 623 C C . THR A 1 91 ? -13.169 15.196 -4.673 1.00 92.31 91 THR A C 1
ATOM 625 O O . THR A 1 91 ? -14.110 14.415 -4.782 1.00 92.31 91 THR A O 1
ATOM 628 N N . GLY A 1 92 ? -12.435 15.287 -3.559 1.00 92.06 92 GLY A N 1
ATOM 629 C CA . GLY A 1 92 ? -12.471 14.302 -2.488 1.00 92.06 92 GLY A CA 1
ATOM 630 C C . GLY A 1 92 ? -11.741 13.015 -2.879 1.00 92.06 92 GLY A C 1
ATOM 631 O O . GLY A 1 92 ? -11.628 12.663 -4.051 1.00 92.06 92 GLY A O 1
ATOM 632 N N . VAL A 1 93 ? -11.235 12.304 -1.873 1.00 92.81 93 VAL A N 1
ATOM 633 C CA . VAL A 1 93 ? -10.516 11.031 -2.063 1.00 92.81 93 VAL A CA 1
ATOM 634 C C . VAL A 1 93 ? -11.445 9.814 -2.043 1.00 92.81 93 VAL A C 1
ATOM 636 O O . VAL A 1 93 ? -10.965 8.693 -2.043 1.00 92.81 93 VAL A O 1
ATOM 639 N N . GLY A 1 94 ? -12.767 10.016 -1.988 1.00 89.94 94 GLY A N 1
ATOM 640 C CA . GLY A 1 94 ? -13.775 8.946 -2.014 1.00 89.94 94 GLY A CA 1
ATOM 641 C C . GLY A 1 94 ? -13.902 8.106 -0.735 1.00 89.94 94 GLY A C 1
ATOM 642 O O . GLY A 1 94 ? -14.734 7.206 -0.691 1.00 89.94 94 GLY A O 1
ATOM 643 N N . ALA A 1 95 ? -13.113 8.379 0.308 1.00 91.19 95 ALA A N 1
ATOM 644 C CA . ALA A 1 95 ? -13.175 7.636 1.563 1.00 91.19 95 ALA A CA 1
ATOM 645 C C . ALA A 1 95 ? -14.273 8.156 2.499 1.00 91.19 95 ALA A C 1
ATOM 647 O O . ALA A 1 95 ? -14.329 9.343 2.817 1.00 91.19 95 ALA A O 1
ATOM 648 N N . THR A 1 96 ? -15.094 7.236 3.000 1.00 93.00 96 THR A N 1
ATOM 649 C CA . THR A 1 96 ? -16.007 7.463 4.133 1.00 93.00 96 THR A CA 1
ATOM 650 C C . THR A 1 96 ? -15.456 6.901 5.445 1.00 93.00 96 THR A C 1
ATOM 652 O O . THR A 1 96 ? -15.928 7.269 6.516 1.00 93.00 96 THR A O 1
ATOM 655 N N . ASP A 1 97 ? -14.465 6.010 5.363 1.00 94.38 97 ASP A N 1
ATOM 656 C CA . ASP A 1 97 ? -13.771 5.404 6.499 1.00 94.38 97 ASP A CA 1
ATOM 657 C C . ASP A 1 97 ? -12.415 6.110 6.713 1.00 94.38 97 ASP A C 1
ATOM 659 O O . ASP A 1 97 ? -11.596 6.131 5.786 1.00 94.38 97 ASP A O 1
ATOM 663 N N . PRO A 1 98 ? -12.128 6.673 7.907 1.00 94.81 98 PRO A N 1
ATOM 664 C CA . PRO A 1 98 ? -10.842 7.317 8.198 1.00 94.81 98 PRO A CA 1
ATOM 665 C C . PRO A 1 98 ? -9.643 6.354 8.176 1.00 94.81 98 PRO A C 1
ATOM 667 O O . PRO A 1 98 ? -8.499 6.796 8.297 1.00 94.81 98 PRO A O 1
ATOM 670 N N . TRP A 1 99 ? -9.874 5.045 8.080 1.00 97.50 99 TRP A N 1
ATOM 671 C CA . TRP A 1 99 ? -8.849 4.006 8.019 1.00 97.50 99 TRP A CA 1
ATOM 672 C C . TRP A 1 99 ? -8.631 3.438 6.609 1.00 97.50 99 TRP A C 1
ATOM 674 O O . TRP A 1 99 ? -7.849 2.498 6.446 1.00 97.50 99 TRP A O 1
ATOM 684 N N . ALA A 1 100 ? -9.258 4.027 5.587 1.00 98.31 100 ALA A N 1
ATOM 685 C CA . ALA A 1 100 ? -9.092 3.619 4.196 1.00 98.31 100 ALA A CA 1
ATOM 686 C C . ALA A 1 100 ? -7.624 3.646 3.733 1.00 98.31 100 ALA A C 1
ATOM 688 O O . ALA A 1 100 ? -6.833 4.492 4.149 1.00 98.31 100 ALA A O 1
ATOM 689 N N . ASN A 1 101 ? -7.279 2.721 2.844 1.00 98.62 101 ASN A N 1
ATOM 690 C CA . ASN A 1 101 ? -6.042 2.736 2.071 1.00 98.62 101 ASN A CA 1
ATOM 691 C C . ASN A 1 101 ? -6.325 3.364 0.694 1.00 98.62 101 ASN A C 1
ATOM 693 O O . ASN A 1 101 ? -7.413 3.182 0.149 1.00 98.62 101 ASN A O 1
ATOM 697 N N . PHE A 1 102 ? -5.367 4.080 0.108 1.00 98.44 102 PHE A N 1
ATOM 698 C CA . PHE A 1 102 ? -5.562 4.821 -1.142 1.00 98.44 102 PHE A CA 1
ATOM 699 C C . PHE A 1 102 ? -4.664 4.312 -2.267 1.00 98.44 102 PHE A C 1
ATOM 701 O O . PHE A 1 102 ? -3.447 4.289 -2.115 1.00 98.44 102 PHE A O 1
ATOM 708 N N . 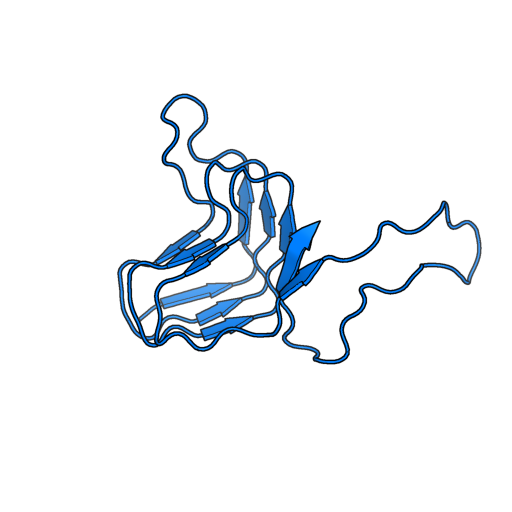SER A 1 103 ? -5.262 3.976 -3.411 1.00 97.94 103 SER A N 1
ATOM 709 C CA . SER A 1 103 ? -4.562 3.813 -4.691 1.00 97.94 103 SER A CA 1
ATOM 710 C C . SER A 1 103 ? -4.585 5.128 -5.469 1.00 97.94 103 SER A C 1
ATOM 712 O O . SER A 1 103 ? -5.669 5.693 -5.639 1.00 97.94 103 SER A O 1
ATOM 714 N N . LEU A 1 104 ? -3.417 5.580 -5.942 1.00 94.62 104 LEU A N 1
ATOM 715 C CA . LEU A 1 104 ? -3.219 6.795 -6.749 1.00 94.62 104 LEU A CA 1
ATOM 716 C C . LEU A 1 104 ? -2.481 6.518 -8.066 1.00 94.62 104 LEU A C 1
ATOM 718 O O . LEU A 1 104 ? -1.607 5.616 -8.090 1.00 94.62 104 LEU A O 1
#

Secondary structure (DSSP, 8-state):
--EEES-EEESTTTTTS--EEEEE-SSS-EEES-EEESSSEEEEE-SSS-EEES-EEES-SEEEEE-TT-EEPPEEEPPPPPP--SS--------SSTT-EEE-

pLDDT: mean 95.99, std 4.16, range [76.75, 98.81]

Radius of gyration: 14.38 Å; chains: 1; bounding box: 32×44×28 Å